Protein AF-A0A9D4L8Y5-F1 (afdb_monomer_lite)

Organism: Dreissena polymorpha (NCBI:txid45954)

pLDDT: mean 75.84, std 14.01, range [39.59, 94.0]

Foldseek 3Di:
DPVPPVVVQVVQCPDVVRNDDDPVVVLVVVCVVPVPVSVVVVVVVVVVPPDPDVDPPPD

Structure (mmCIF, N/CA/C/O backbone):
data_AF-A0A9D4L8Y5-F1
#
_entry.id   AF-A0A9D4L8Y5-F1
#
loop_
_atom_site.group_PDB
_atom_site.id
_atom_site.type_symbol
_atom_site.label_atom_id
_atom_site.label_alt_id
_atom_site.label_comp_id
_atom_site.label_asym_id
_atom_site.label_entity_id
_atom_site.label_seq_id
_atom_site.pdbx_PDB_ins_code
_atom_site.Cartn_x
_atom_site.Cartn_y
_atom_site.Cartn_z
_atom_site.occupancy
_atom_site.B_iso_or_equiv
_atom_site.auth_seq_id
_atom_site.auth_comp_id
_atom_site.auth_asym_id
_atom_site.auth_atom_id
_atom_site.pdbx_PDB_model_num
ATOM 1 N N . MET A 1 1 ? -3.446 -9.998 -16.629 1.00 39.59 1 MET A N 1
ATOM 2 C CA . MET A 1 1 ? -2.190 -9.273 -16.911 1.00 39.59 1 MET A CA 1
ATOM 3 C C . MET A 1 1 ? -2.565 -7.818 -17.169 1.00 39.59 1 MET A C 1
ATOM 5 O O . MET A 1 1 ? -3.260 -7.566 -18.140 1.00 39.59 1 MET A O 1
ATOM 9 N N . VAL A 1 2 ? -2.291 -6.889 -16.242 1.00 46.62 2 VAL A N 1
ATOM 10 C CA . VAL A 1 2 ? -2.700 -5.476 -16.406 1.00 46.62 2 VAL A CA 1
ATOM 11 C C . VAL A 1 2 ? -1.580 -4.744 -17.138 1.00 46.62 2 VAL A C 1
ATOM 13 O O . VAL A 1 2 ? -0.640 -4.257 -16.513 1.00 46.62 2 VAL A O 1
ATOM 16 N N . ILE A 1 3 ? -1.697 -4.713 -18.465 1.00 53.19 3 ILE A N 1
ATOM 17 C CA . ILE A 1 3 ? -0.689 -4.234 -19.426 1.00 53.19 3 ILE A CA 1
ATOM 18 C C . ILE A 1 3 ? -0.280 -2.762 -19.172 1.00 53.19 3 ILE A C 1
ATOM 20 O O . ILE A 1 3 ? 0.816 -2.360 -19.527 1.00 53.19 3 ILE A O 1
ATOM 24 N N . GLY A 1 4 ? -1.088 -1.963 -18.460 1.00 57.88 4 GLY A N 1
ATOM 25 C CA . GLY A 1 4 ? -0.777 -0.552 -18.171 1.00 57.88 4 GLY A CA 1
ATOM 26 C C . GLY A 1 4 ? 0.041 -0.262 -16.902 1.00 57.88 4 GLY A C 1
ATOM 27 O O . GLY A 1 4 ? 0.486 0.866 -16.715 1.00 57.88 4 GLY A O 1
ATOM 28 N N . SER A 1 5 ? 0.232 -1.225 -15.990 1.00 71.56 5 SER A N 1
ATOM 29 C CA . SER A 1 5 ? 0.839 -0.918 -14.675 1.00 71.56 5 SER A CA 1
ATOM 30 C C . SER A 1 5 ? 2.369 -0.831 -14.684 1.00 71.56 5 SER A C 1
ATOM 32 O O . SER A 1 5 ? 2.957 -0.210 -13.797 1.00 71.56 5 SER A O 1
ATOM 34 N N . GLU A 1 6 ? 3.011 -1.446 -15.674 1.00 77.75 6 GLU A N 1
ATOM 35 C CA . GLU A 1 6 ? 4.468 -1.533 -15.795 1.00 77.75 6 GLU A CA 1
ATOM 36 C C . GLU A 1 6 ? 5.049 -0.297 -16.483 1.00 77.75 6 GLU A C 1
ATOM 38 O O . GLU A 1 6 ? 5.965 0.319 -15.941 1.00 77.75 6 GLU A O 1
ATOM 43 N N . GLU A 1 7 ? 4.417 0.152 -17.568 1.00 83.62 7 GLU A N 1
ATOM 44 C CA . GLU A 1 7 ? 4.759 1.390 -18.283 1.00 83.62 7 GLU A CA 1
ATOM 45 C C . GLU A 1 7 ? 4.690 2.623 -17.374 1.00 83.62 7 GLU A C 1
ATOM 47 O O . GLU A 1 7 ? 5.611 3.438 -17.324 1.00 83.62 7 GLU A O 1
ATOM 52 N N . ILE A 1 8 ? 3.638 2.725 -16.554 1.00 82.06 8 ILE A N 1
ATOM 53 C CA . ILE A 1 8 ? 3.503 3.818 -15.581 1.00 82.06 8 ILE A CA 1
ATOM 54 C C . ILE A 1 8 ? 4.630 3.759 -14.542 1.00 82.06 8 ILE A C 1
ATOM 56 O O . ILE A 1 8 ? 5.193 4.788 -14.175 1.00 82.06 8 ILE A O 1
ATOM 60 N N . ARG A 1 9 ? 5.001 2.566 -14.061 1.00 79.94 9 ARG A N 1
ATOM 61 C CA . ARG A 1 9 ? 6.109 2.422 -13.102 1.00 79.94 9 ARG A CA 1
ATOM 62 C C . ARG A 1 9 ? 7.450 2.791 -13.721 1.00 79.94 9 ARG A C 1
ATOM 64 O O . ARG A 1 9 ? 8.254 3.414 -13.031 1.00 79.94 9 ARG A O 1
ATOM 71 N N . ALA A 1 10 ? 7.688 2.410 -14.973 1.00 84.00 10 ALA A N 1
ATOM 72 C CA . ALA A 1 10 ? 8.888 2.789 -15.707 1.00 84.00 10 ALA A CA 1
ATOM 73 C C . ALA A 1 10 ? 8.967 4.316 -15.842 1.00 84.00 10 ALA A C 1
ATOM 75 O O . ALA A 1 10 ? 9.944 4.914 -15.396 1.00 84.00 10 ALA A O 1
ATOM 76 N N . TYR A 1 11 ? 7.886 4.949 -16.301 1.00 87.19 11 TYR A N 1
ATOM 77 C CA . TYR A 1 11 ? 7.794 6.402 -16.445 1.00 87.19 11 TYR A CA 1
ATOM 78 C C . TYR A 1 11 ? 8.047 7.172 -15.137 1.00 87.19 11 TYR A C 1
ATOM 80 O O . TYR A 1 11 ? 8.745 8.185 -15.116 1.00 87.19 11 TYR A O 1
ATOM 88 N N . LEU A 1 12 ? 7.496 6.698 -14.016 1.00 84.44 12 LEU A N 1
ATOM 89 C CA . LEU A 1 12 ? 7.685 7.353 -12.717 1.00 84.44 12 LEU A CA 1
ATOM 90 C C . LEU A 1 12 ? 9.127 7.247 -12.199 1.00 84.44 12 LEU A C 1
ATOM 92 O O . LEU A 1 12 ? 9.589 8.152 -11.501 1.00 84.44 12 LEU A O 1
ATOM 96 N N . ARG A 1 13 ? 9.847 6.176 -12.556 1.00 83.56 13 ARG A N 1
ATOM 97 C CA . ARG A 1 13 ? 11.265 5.992 -12.205 1.00 83.56 13 ARG A CA 1
ATOM 98 C C . ARG A 1 13 ? 12.204 6.848 -13.048 1.00 83.56 13 ARG A C 1
ATOM 100 O O . ARG A 1 13 ? 13.262 7.205 -12.550 1.00 83.56 13 ARG A O 1
ATOM 107 N N . THR A 1 14 ? 11.830 7.168 -14.286 1.00 89.06 14 THR A N 1
ATOM 108 C CA . THR A 1 14 ? 12.646 7.989 -15.197 1.00 89.06 14 THR A CA 1
ATOM 109 C C . THR A 1 14 ? 12.499 9.494 -14.966 1.00 89.06 14 THR A C 1
ATOM 111 O O . THR A 1 14 ? 13.164 10.272 -15.640 1.00 89.06 14 THR A O 1
ATOM 114 N N . ARG A 1 15 ? 11.615 9.936 -14.058 1.00 87.81 15 ARG A N 1
ATOM 115 C CA . ARG A 1 15 ? 11.522 11.353 -13.673 1.00 87.81 15 ARG A CA 1
ATOM 116 C C . ARG A 1 15 ? 12.726 11.777 -12.837 1.00 87.81 15 ARG A C 1
ATOM 118 O O . ARG A 1 15 ? 13.307 10.960 -12.133 1.00 87.81 15 ARG A O 1
ATOM 125 N N . GLU A 1 16 ? 13.050 13.065 -12.879 1.00 86.19 16 GLU A N 1
ATOM 126 C CA . GLU A 1 16 ? 14.135 13.646 -12.093 1.00 86.19 16 GLU A CA 1
ATOM 127 C C . GLU A 1 16 ? 13.571 14.753 -11.179 1.00 86.19 16 GLU A C 1
ATOM 129 O O . GLU A 1 16 ? 13.100 15.776 -11.683 1.00 86.19 16 GLU A O 1
ATOM 134 N N . PRO A 1 17 ? 13.532 14.548 -9.846 1.00 84.81 17 PRO A N 1
ATOM 135 C CA . PRO A 1 17 ? 13.937 13.339 -9.121 1.00 84.81 17 PRO A CA 1
ATOM 136 C C . PRO A 1 17 ? 12.968 12.146 -9.323 1.00 84.81 17 PRO A C 1
ATOM 138 O O . PRO A 1 17 ? 11.780 12.360 -9.594 1.00 84.81 17 PRO A O 1
ATOM 141 N N . PRO A 1 18 ? 13.437 10.890 -9.152 1.00 83.06 18 PRO A N 1
ATOM 142 C CA . PRO A 1 18 ? 12.607 9.698 -9.322 1.00 83.06 18 PRO A CA 1
ATOM 143 C C . PRO A 1 18 ? 11.410 9.708 -8.381 1.00 83.06 18 PRO A C 1
ATOM 145 O O . PRO A 1 18 ? 11.547 9.875 -7.165 1.00 83.06 18 PRO A O 1
ATOM 148 N N . MET A 1 19 ? 10.216 9.481 -8.926 1.00 83.00 19 MET A N 1
ATOM 149 C CA . MET A 1 19 ? 9.000 9.515 -8.126 1.00 83.00 19 MET A CA 1
ATOM 150 C C . MET A 1 19 ? 8.737 8.136 -7.520 1.00 83.00 19 MET A C 1
ATOM 152 O O . MET A 1 19 ? 8.139 7.251 -8.136 1.00 83.00 19 MET A O 1
ATOM 156 N N . VAL A 1 20 ? 9.193 7.944 -6.281 1.00 78.94 20 VAL A N 1
ATOM 157 C CA . VAL A 1 20 ? 8.941 6.715 -5.522 1.00 78.94 20 VAL A CA 1
ATOM 158 C C . VAL A 1 20 ? 7.543 6.770 -4.916 1.00 78.94 20 VAL A C 1
ATOM 160 O O . VAL A 1 20 ? 7.274 7.492 -3.956 1.00 78.94 20 VAL A O 1
ATOM 163 N N . VAL A 1 21 ? 6.631 5.978 -5.474 1.00 76.81 21 VAL A N 1
ATOM 164 C CA . VAL A 1 21 ? 5.267 5.866 -4.95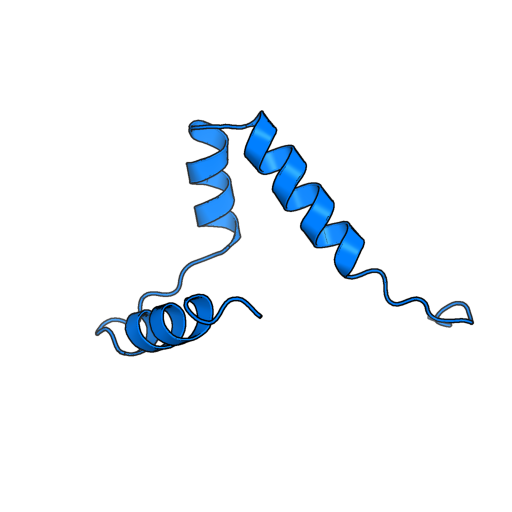2 1.00 76.81 21 VAL A CA 1
ATOM 165 C C . VAL A 1 21 ? 5.260 4.897 -3.773 1.00 76.81 21 VAL A C 1
ATOM 167 O O . VAL A 1 21 ? 5.251 3.678 -3.949 1.00 76.81 21 VAL A O 1
ATOM 170 N N . ASN A 1 22 ? 5.269 5.441 -2.556 1.00 81.69 22 ASN A N 1
ATOM 171 C CA . ASN A 1 22 ? 5.157 4.633 -1.347 1.00 81.69 22 ASN A CA 1
ATOM 172 C C . ASN A 1 22 ? 3.733 4.059 -1.233 1.00 81.69 22 ASN A C 1
ATOM 174 O O . ASN A 1 22 ? 2.742 4.796 -1.217 1.00 81.69 22 ASN A O 1
ATOM 178 N N . ARG A 1 23 ? 3.642 2.728 -1.139 1.00 81.62 23 ARG A N 1
ATOM 179 C CA . ARG A 1 23 ? 2.379 1.989 -1.028 1.00 81.62 23 ARG A CA 1
ATOM 180 C C . ARG A 1 23 ? 1.538 2.446 0.164 1.00 81.62 23 ARG A C 1
ATOM 182 O O . ARG A 1 23 ? 0.319 2.534 0.025 1.00 81.62 23 ARG A O 1
ATOM 189 N N . ASP A 1 24 ? 2.166 2.742 1.295 1.00 83.69 24 ASP A N 1
ATOM 190 C CA . ASP A 1 24 ? 1.466 3.141 2.517 1.00 83.69 24 ASP A CA 1
ATOM 191 C C . ASP A 1 24 ? 0.917 4.559 2.401 1.00 83.69 24 ASP A C 1
ATOM 193 O O . ASP A 1 24 ? -0.208 4.822 2.816 1.00 83.69 24 ASP A O 1
ATOM 197 N N . ARG A 1 25 ? 1.650 5.450 1.723 1.00 84.31 25 ARG A N 1
ATOM 198 C CA . ARG A 1 25 ? 1.181 6.813 1.443 1.00 84.31 25 ARG A CA 1
ATOM 199 C C . ARG A 1 25 ? -0.025 6.816 0.505 1.00 84.31 25 ARG A C 1
ATOM 201 O O . ARG A 1 25 ? -0.991 7.527 0.754 1.00 84.31 25 ARG A O 1
ATOM 208 N N . VAL A 1 26 ? 0.003 5.988 -0.541 1.00 85.69 26 VAL A N 1
ATOM 209 C CA . VAL A 1 26 ? -1.152 5.809 -1.438 1.00 85.69 26 VAL A CA 1
ATOM 210 C C . VAL A 1 26 ? -2.344 5.234 -0.681 1.00 85.69 26 VAL A C 1
ATOM 212 O O . VAL A 1 26 ? -3.465 5.696 -0.867 1.00 85.69 26 VAL A O 1
ATOM 215 N N . ARG A 1 27 ? -2.109 4.252 0.195 1.00 86.88 27 ARG A N 1
ATOM 216 C CA . ARG A 1 27 ? -3.164 3.677 1.032 1.00 86.88 27 ARG A CA 1
ATOM 217 C C . ARG A 1 27 ? -3.793 4.731 1.943 1.00 86.88 27 ARG A C 1
ATOM 219 O O . ARG A 1 27 ? -5.012 4.762 2.018 1.00 86.88 27 ARG A O 1
ATOM 226 N N . ALA A 1 28 ? -2.989 5.557 2.611 1.00 87.94 28 ALA A N 1
ATOM 227 C CA . ALA A 1 28 ? -3.477 6.590 3.524 1.00 87.94 28 ALA A CA 1
ATOM 228 C C . ALA A 1 28 ? -4.386 7.596 2.802 1.00 87.94 28 ALA A C 1
ATOM 230 O O . ALA A 1 28 ? -5.537 7.756 3.190 1.00 87.94 28 ALA A O 1
ATOM 231 N N . ILE A 1 29 ? -3.918 8.161 1.684 1.00 90.31 29 ILE A N 1
ATOM 232 C CA . ILE A 1 29 ? -4.691 9.135 0.894 1.00 90.31 29 ILE A CA 1
ATOM 233 C C . ILE A 1 29 ? -5.994 8.516 0.372 1.00 90.31 29 ILE A C 1
ATOM 235 O O . ILE A 1 29 ? -7.053 9.131 0.428 1.00 90.31 29 ILE A O 1
ATOM 239 N N . LEU A 1 30 ? -5.942 7.283 -0.138 1.00 89.12 30 LEU A N 1
ATOM 240 C CA . LEU A 1 30 ? -7.152 6.620 -0.622 1.00 89.12 30 LEU A CA 1
ATOM 241 C C . LEU A 1 30 ? -8.116 6.273 0.517 1.00 89.12 30 LEU A C 1
ATOM 243 O O . LEU A 1 30 ? -9.320 6.278 0.293 1.00 89.12 30 LEU A O 1
ATOM 247 N N . ALA A 1 31 ? -7.609 5.961 1.711 1.00 91.06 31 ALA A N 1
ATOM 248 C CA . ALA A 1 31 ? -8.442 5.650 2.868 1.00 91.06 31 ALA A CA 1
ATOM 249 C C . ALA A 1 31 ? -9.179 6.888 3.398 1.00 91.06 31 ALA A C 1
ATOM 251 O O . ALA A 1 31 ? -10.259 6.736 3.959 1.00 91.06 31 ALA A O 1
ATOM 252 N N . GLU A 1 32 ? -8.631 8.090 3.197 1.00 94.00 32 GLU A N 1
ATOM 253 C CA . GLU A 1 32 ? -9.332 9.349 3.487 1.00 94.00 32 GLU A CA 1
ATOM 254 C C . GLU A 1 32 ? -10.535 9.568 2.553 1.00 94.00 32 GLU A C 1
ATOM 256 O O . GLU A 1 32 ? -11.551 10.108 2.980 1.00 94.00 32 GLU A O 1
ATOM 261 N N . LEU A 1 33 ? -10.443 9.122 1.294 1.00 93.44 33 LEU A N 1
ATOM 262 C CA . LEU A 1 33 ? -11.504 9.275 0.289 1.00 93.44 33 LEU A CA 1
ATOM 263 C C . LEU A 1 33 ? -12.548 8.147 0.335 1.00 93.44 33 LEU A C 1
ATOM 265 O O . LEU A 1 33 ? -13.743 8.403 0.217 1.00 93.44 33 LEU A O 1
ATOM 269 N N . ASP A 1 34 ? -12.095 6.898 0.462 1.00 91.75 34 ASP A N 1
ATOM 270 C CA . ASP A 1 34 ? -12.924 5.689 0.475 1.00 91.75 34 ASP A CA 1
ATOM 271 C C . ASP A 1 34 ? -12.332 4.642 1.442 1.00 91.75 34 ASP A C 1
ATOM 273 O O . ASP A 1 34 ? -11.610 3.719 1.033 1.00 91.75 34 ASP A O 1
ATOM 277 N N . PRO A 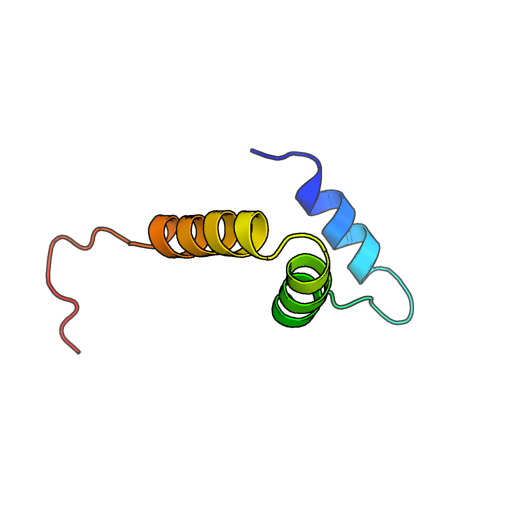1 35 ? -12.619 4.762 2.749 1.00 89.62 35 PRO A N 1
ATOM 278 C CA . PRO A 1 35 ? -12.062 3.860 3.752 1.00 89.62 35 PRO A CA 1
ATOM 279 C C . PRO A 1 35 ? -12.530 2.411 3.558 1.00 89.62 35 PRO A C 1
ATOM 281 O O . PRO A 1 35 ? -11.752 1.478 3.782 1.00 89.62 35 PRO A O 1
ATOM 284 N N . VAL A 1 36 ? -13.773 2.202 3.106 1.00 90.62 36 VAL A N 1
ATOM 285 C CA . VAL A 1 36 ? -14.359 0.865 2.925 1.00 90.62 36 VAL A CA 1
ATOM 286 C C . VAL A 1 36 ? -13.732 0.168 1.723 1.00 90.62 36 VAL A C 1
AT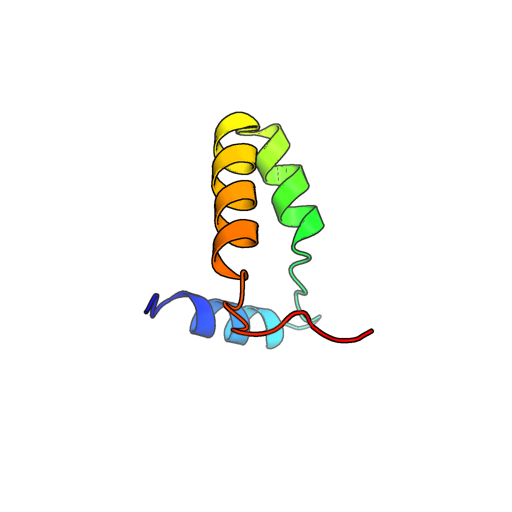OM 288 O O . VAL A 1 36 ? -13.211 -0.943 1.860 1.00 90.62 36 VAL A O 1
ATOM 291 N N . GLY A 1 37 ? -13.707 0.816 0.557 1.00 87.50 37 GLY A N 1
ATOM 292 C CA . GLY A 1 37 ? -13.138 0.217 -0.646 1.00 87.50 37 GLY A CA 1
ATOM 293 C C . GLY A 1 37 ? -11.637 -0.031 -0.525 1.00 87.50 37 GLY A C 1
ATOM 294 O O . GLY A 1 37 ? -11.148 -1.061 -1.007 1.00 87.50 37 GLY A O 1
ATOM 295 N N . VAL A 1 38 ? -10.899 0.833 0.181 1.00 89.94 38 VAL A N 1
ATOM 296 C CA . VAL A 1 38 ? -9.483 0.584 0.493 1.00 89.94 38 VAL A CA 1
ATOM 297 C C . VAL A 1 38 ? -9.316 -0.623 1.406 1.00 89.94 38 VAL A C 1
ATOM 299 O O . VAL A 1 38 ? -8.491 -1.486 1.093 1.00 89.94 38 VAL A O 1
ATOM 302 N N . ALA A 1 39 ? -10.093 -0.734 2.487 1.00 86.06 39 ALA A N 1
ATOM 303 C CA . ALA A 1 39 ? -10.030 -1.888 3.381 1.00 86.06 39 ALA A CA 1
ATOM 304 C C . ALA A 1 39 ? -10.309 -3.200 2.628 1.00 86.06 39 ALA A C 1
ATOM 306 O O . ALA A 1 39 ? -9.511 -4.138 2.716 1.00 86.06 39 ALA A O 1
ATOM 307 N N . THR A 1 40 ? -11.365 -3.248 1.809 1.00 85.25 40 THR A N 1
ATOM 308 C CA . THR A 1 40 ? -11.711 -4.431 1.004 1.00 85.25 40 THR A CA 1
ATOM 309 C C . THR A 1 40 ? -10.610 -4.784 0.003 1.00 85.25 40 THR A C 1
ATOM 311 O O . THR A 1 40 ? -10.166 -5.935 -0.054 1.00 85.25 40 THR A O 1
ATOM 314 N N . ARG A 1 41 ? -10.116 -3.805 -0.768 1.00 82.75 41 ARG A N 1
ATOM 315 C CA . ARG A 1 41 ? -9.084 -4.042 -1.793 1.00 82.75 41 ARG A CA 1
ATOM 316 C C . ARG A 1 41 ? -7.756 -4.474 -1.181 1.00 82.75 41 ARG A C 1
ATOM 318 O O . ARG A 1 41 ? -7.129 -5.406 -1.682 1.00 82.75 41 ARG A O 1
ATOM 325 N N . TRP A 1 42 ? -7.309 -3.829 -0.104 1.00 83.75 42 TRP A N 1
ATOM 326 C CA . TRP A 1 42 ? -6.040 -4.189 0.532 1.00 83.75 42 TRP A CA 1
ATOM 327 C C . TRP A 1 42 ? -6.117 -5.522 1.283 1.00 83.75 42 TRP A C 1
ATOM 329 O O . TRP A 1 42 ? -5.133 -6.262 1.248 1.00 83.75 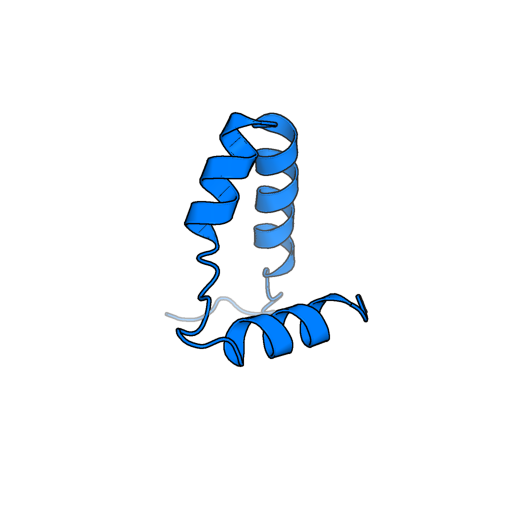42 TRP A O 1
ATOM 339 N N . ALA A 1 43 ? -7.262 -5.880 1.874 1.0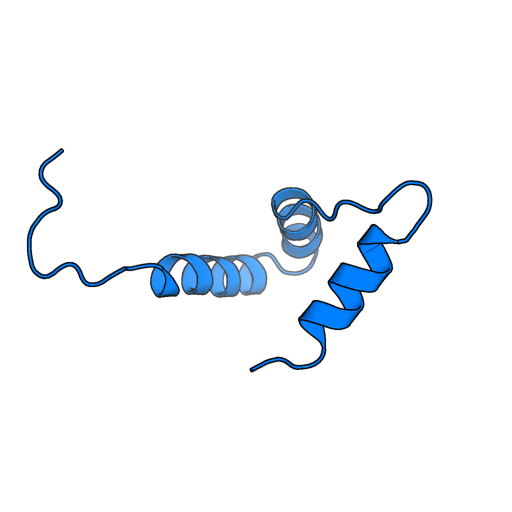0 76.25 43 ALA A N 1
ATOM 340 C CA . ALA A 1 43 ? -7.465 -7.201 2.476 1.00 76.25 43 ALA A CA 1
ATOM 341 C C . ALA A 1 43 ? -7.361 -8.331 1.433 1.00 76.25 43 ALA A C 1
ATOM 343 O O . ALA A 1 43 ? -6.696 -9.342 1.668 1.00 76.25 43 ALA A O 1
ATOM 344 N N . GLN A 1 44 ? -7.933 -8.132 0.240 1.00 67.38 44 GLN A N 1
ATOM 345 C CA . GLN A 1 44 ? -7.837 -9.094 -0.866 1.00 67.38 44 GLN A CA 1
ATOM 346 C C . GLN A 1 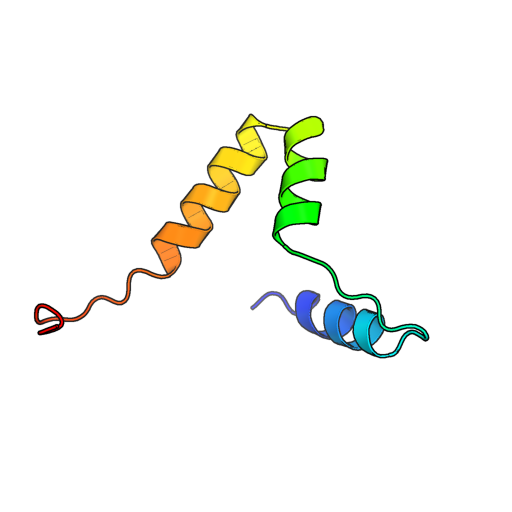44 ? -6.416 -9.234 -1.439 1.00 67.38 44 GLN A C 1
ATOM 348 O O . GLN A 1 44 ? -6.048 -10.296 -1.940 1.00 67.38 44 GLN A O 1
ATOM 353 N N . VAL A 1 45 ? -5.589 -8.184 -1.382 1.00 61.19 45 VAL A N 1
ATOM 354 C CA . VAL A 1 45 ? -4.194 -8.265 -1.854 1.00 61.19 45 VAL A CA 1
ATOM 355 C C . VAL A 1 45 ? -3.329 -9.115 -0.918 1.00 61.19 45 VAL A C 1
ATOM 357 O O . VAL A 1 45 ? -2.461 -9.841 -1.404 1.00 61.19 45 VAL A O 1
ATOM 360 N N . VAL A 1 46 ? -3.569 -9.067 0.398 1.00 57.41 46 VAL A N 1
ATOM 361 C CA . VAL A 1 46 ? -2.849 -9.913 1.367 1.00 57.41 46 VAL A CA 1
ATOM 362 C C . VAL A 1 46 ? -3.217 -11.389 1.180 1.00 57.41 46 VAL A C 1
ATOM 364 O O . VAL A 1 46 ? -2.326 -12.237 1.184 1.00 57.41 46 VAL A O 1
ATOM 367 N N . SER A 1 47 ? -4.491 -11.709 0.921 1.00 55.06 47 SER A N 1
ATOM 368 C CA . SER A 1 47 ? -4.923 -13.106 0.756 1.00 55.06 47 SER A CA 1
ATOM 369 C C . SER A 1 47 ? -4.360 -13.786 -0.499 1.00 55.06 47 SER A C 1
ATOM 371 O O . SER A 1 47 ? -4.041 -14.972 -0.453 1.00 55.06 47 SER A O 1
ATOM 373 N N . ARG A 1 48 ? -4.144 -13.047 -1.599 1.00 56.09 48 ARG A N 1
ATOM 374 C CA . ARG A 1 48 ? -3.543 -13.596 -2.834 1.00 56.09 48 ARG A CA 1
ATOM 375 C C . ARG A 1 48 ? -2.086 -14.047 -2.684 1.00 56.09 48 ARG A C 1
ATOM 377 O O . ARG A 1 48 ? -1.610 -14.790 -3.532 1.00 56.09 48 ARG A O 1
ATOM 384 N N . ARG A 1 49 ? -1.373 -13.613 -1.637 1.00 56.12 49 ARG A N 1
ATOM 385 C CA . ARG A 1 49 ? 0.006 -14.050 -1.340 1.00 56.12 49 ARG A CA 1
ATOM 386 C C . ARG A 1 49 ? 0.076 -15.190 -0.323 1.00 56.12 49 ARG A C 1
ATOM 388 O O . ARG A 1 49 ? 1.129 -15.417 0.267 1.00 56.12 49 ARG A O 1
ATOM 395 N N . ARG A 1 50 ? -1.015 -15.927 -0.112 1.00 54.66 50 ARG A N 1
ATOM 396 C CA . ARG A 1 50 ? -0.937 -17.202 0.597 1.00 54.66 50 ARG A CA 1
ATOM 397 C C . ARG A 1 50 ? -0.343 -18.236 -0.357 1.00 54.66 50 ARG A C 1
ATOM 399 O O . ARG A 1 50 ? -1.059 -18.861 -1.132 1.00 54.66 50 ARG A O 1
ATOM 406 N N . TYR A 1 51 ? 0.979 -18.368 -0.338 1.00 56.06 51 TYR A N 1
ATOM 407 C CA . TYR A 1 51 ? 1.633 -19.526 -0.931 1.00 56.06 51 TYR A CA 1
ATOM 408 C C . TYR A 1 51 ? 1.089 -20.764 -0.214 1.00 56.06 51 TYR A C 1
ATOM 410 O O . TYR A 1 51 ? 1.188 -20.877 1.007 1.00 56.06 51 TYR A O 1
ATOM 418 N N . SER A 1 52 ? 0.433 -21.644 -0.966 1.00 61.22 52 SER A N 1
ATOM 419 C CA . SER A 1 52 ? 0.030 -22.959 -0.481 1.00 61.22 52 SER A CA 1
ATOM 420 C C . SER A 1 52 ? 1.287 -23.816 -0.407 1.00 61.22 52 SER A C 1
ATOM 422 O O . SER A 1 52 ? 1.646 -24.471 -1.380 1.00 61.22 52 SER A O 1
ATOM 424 N N . VAL A 1 53 ? 1.998 -23.748 0.714 1.00 61.94 53 VAL A N 1
ATOM 425 C CA . VAL A 1 53 ? 3.042 -24.721 1.035 1.00 61.94 53 VAL A CA 1
ATOM 426 C C . VAL A 1 53 ? 2.352 -25.942 1.631 1.00 61.94 53 VAL A C 1
ATOM 428 O O . VAL A 1 53 ? 1.551 -25.823 2.556 1.00 61.94 53 VAL A O 1
ATOM 431 N N . SER A 1 54 ? 2.604 -27.101 1.028 1.00 67.94 54 SER A N 1
ATOM 432 C CA . SER A 1 54 ? 2.038 -28.399 1.412 1.00 67.94 54 SER A CA 1
ATOM 433 C C . SER A 1 54 ? 2.516 -28.885 2.782 1.00 67.94 54 SER A C 1
ATOM 435 O O . SER A 1 54 ? 1.913 -29.788 3.349 1.00 67.94 54 SER A O 1
ATOM 437 N N . GLU A 1 55 ? 3.562 -28.268 3.324 1.00 66.56 55 GLU A N 1
ATOM 438 C CA . GLU A 1 55 ? 4.141 -28.581 4.625 1.00 66.56 55 GLU A CA 1
ATOM 439 C C . GLU A 1 55 ? 4.278 -27.287 5.442 1.00 66.56 55 GLU A C 1
ATOM 441 O O . GLU A 1 55 ? 4.430 -26.207 4.858 1.00 66.56 55 GLU A O 1
ATOM 446 N N . PRO A 1 56 ? 4.196 -27.343 6.784 1.00 66.94 56 PRO A N 1
ATOM 447 C CA . PRO A 1 56 ? 4.497 -26.182 7.607 1.00 66.94 56 PRO A CA 1
ATOM 448 C C . PRO A 1 56 ? 5.923 -25.733 7.289 1.00 66.94 56 PRO A C 1
ATOM 450 O O . PRO A 1 56 ? 6.836 -26.553 7.312 1.00 66.94 56 PRO A O 1
ATOM 453 N N . ASN A 1 57 ? 6.126 -24.443 7.006 1.00 59.69 57 ASN A N 1
ATOM 454 C CA . ASN A 1 57 ? 7.475 -23.888 6.987 1.00 59.69 57 ASN A CA 1
ATOM 455 C C . ASN A 1 57 ? 8.081 -24.146 8.374 1.00 59.69 57 ASN A C 1
ATOM 457 O O . ASN A 1 57 ? 7.683 -23.490 9.338 1.00 59.69 57 ASN A O 1
ATOM 461 N N . SER A 1 58 ? 8.981 -25.127 8.482 1.00 58.56 58 SER A N 1
ATOM 462 C CA . SER A 1 58 ? 9.824 -25.311 9.659 1.00 58.56 58 SER A CA 1
ATOM 463 C C . SER A 1 58 ? 10.665 -24.047 9.805 1.00 58.56 58 SER A C 1
ATOM 465 O O . SER A 1 58 ? 11.564 -23.801 9.001 1.00 58.56 58 SER A O 1
ATOM 467 N N . LEU A 1 59 ? 10.277 -23.207 10.764 1.00 53.44 59 LEU A N 1
ATOM 468 C CA . LEU A 1 59 ? 11.068 -22.084 11.261 1.00 53.44 59 LEU A CA 1
ATOM 469 C C . LEU A 1 59 ? 12.099 -22.589 12.267 1.00 53.44 59 LEU A C 1
ATOM 471 O O . LEU A 1 59 ? 11.744 -23.507 13.042 1.00 53.44 59 LEU A O 1
#

Radius of gyration: 16.1 Å; chains: 1; bounding box: 28×42×31 Å

Secondary structure (DSSP, 8-state):
--THHHHHHHHHHSSSS-----HHHHHHHHHHH-HHHHHHHHHHHHHTT----SS----

Sequence (59 aa):
MVIGSEEIRAYLRTREPPMVVNRDRVRAILAELDPVGVATRWAQVVSRRRYSVSEPNSL